Protein AF-A0A368F329-F1 (afdb_monomer_lite)

pLDDT: mean 94.64, std 9.2, range [39.97, 98.81]

Organism: Ancylostoma caninum (NCBI:txid29170)

Foldseek 3Di:
DPPVVPCSLVVLVCQLPDPDLVSVLVSLLVLLVCQPPVDHVDQDDPCLVVLLSLLVSLLVDQALSSLLSSLSSNLRSCVNDLCSLVSCVVNLVLLSLVVSCPHPNNVDLSSLLSNLSSLLSNLVVVVLVSCLVSPVLLSLVVLLPDDDPVCRVSSVSSNVSSVSSLVSLCVDPSSVVSNVVND

InterPro domains:
  IPR011989 Armadillo-like helical [G3DSA:1.25.10.10] (3-180)
  IPR016024 Armadillo-type fold [SSF48371] (5-182)
  IPR039921 Inscuteable [PTHR21386] (5-180)
  IPR045789 Protein inscuteable homologue, C-terminal domain [PF19427] (21-170)

Sequence (183 aa):
MFNLQLGGLDVVLSHLSGSHVAASIEASGVLTQLTNPQHAFVQLHNVGPILIRLLDLIDNCNTGETLLLVSAALSNVSMQDPQAVDVLYQNNAIIRLINAYNRQDCSTIFVQEQIVTVLSRLAARRYEEALVSQGAVPMLLEMLTVTDSHHSDYCRRIRYKAAVCIGTLAATGVGLKALYINQ

Structure (mmCIF, N/CA/C/O backbone):
data_AF-A0A368F329-F1
#
_entry.id   AF-A0A368F329-F1
#
loop_
_atom_site.group_PDB
_atom_site.id
_atom_site.type_symbol
_atom_site.label_atom_id
_atom_site.label_alt_id
_atom_site.label_comp_id
_atom_site.label_asym_id
_atom_site.label_entity_id
_atom_site.label_seq_id
_atom_site.pdbx_PDB_ins_code
_atom_site.Cartn_x
_atom_site.Cartn_y
_atom_site.Cartn_z
_atom_site.occupancy
_atom_site.B_iso_or_equiv
_atom_site.auth_seq_id
_atom_site.auth_comp_id
_atom_site.auth_asym_id
_atom_site.auth_atom_id
_atom_site.pdbx_PDB_model_num
ATOM 1 N N . MET A 1 1 ? 19.553 14.656 -17.040 1.00 39.97 1 MET A N 1
ATOM 2 C CA . MET A 1 1 ? 18.172 15.045 -17.394 1.00 39.97 1 MET A CA 1
ATOM 3 C C . MET A 1 1 ? 17.602 13.912 -18.238 1.00 39.97 1 MET A C 1
ATOM 5 O O . MET A 1 1 ? 17.998 13.782 -19.388 1.00 39.97 1 MET A O 1
ATOM 9 N N . PHE A 1 2 ? 16.822 13.004 -17.641 1.00 45.56 2 PHE A N 1
ATOM 10 C CA . PHE A 1 2 ? 16.181 11.905 -18.379 1.00 45.56 2 PHE A CA 1
ATOM 11 C C . PHE A 1 2 ? 15.207 12.517 -19.390 1.00 45.56 2 PHE A C 1
ATOM 13 O O . PHE A 1 2 ? 14.294 13.243 -19.000 1.00 45.56 2 PHE A O 1
ATOM 20 N N . ASN A 1 3 ? 15.438 12.297 -20.683 1.00 42.56 3 ASN A N 1
ATOM 21 C CA . ASN A 1 3 ? 14.617 12.902 -21.722 1.00 42.56 3 ASN A CA 1
ATOM 22 C C . ASN A 1 3 ? 13.328 12.083 -21.905 1.00 42.56 3 ASN A C 1
ATOM 24 O O . ASN A 1 3 ? 13.283 11.127 -22.675 1.00 42.56 3 ASN A O 1
ATOM 28 N N . LEU A 1 4 ? 12.283 12.453 -21.162 1.00 58.06 4 LEU A N 1
ATOM 29 C CA . LEU A 1 4 ? 10.947 11.845 -21.234 1.00 58.06 4 LEU A CA 1
ATOM 30 C C . LEU A 1 4 ? 10.298 11.961 -22.628 1.00 58.06 4 LEU A C 1
ATOM 32 O O . LEU A 1 4 ? 9.364 11.221 -22.914 1.00 58.06 4 LEU A O 1
ATOM 36 N N . GLN A 1 5 ? 10.802 12.833 -23.512 1.00 55.16 5 GLN A N 1
ATOM 37 C CA . GLN A 1 5 ? 10.245 13.067 -24.852 1.00 55.16 5 GLN A CA 1
ATOM 38 C C . GLN A 1 5 ? 10.587 11.973 -25.888 1.00 55.16 5 GLN A C 1
ATOM 40 O O . GLN A 1 5 ? 10.067 12.015 -26.997 1.00 55.16 5 GLN A O 1
ATOM 45 N N . LEU A 1 6 ? 11.429 10.988 -25.548 1.00 58.72 6 LEU A N 1
ATOM 46 C CA . LEU A 1 6 ? 11.899 9.919 -26.453 1.00 58.72 6 LEU A CA 1
ATOM 47 C C . LEU A 1 6 ? 11.405 8.510 -26.053 1.00 58.72 6 LEU A C 1
ATOM 49 O O . LEU A 1 6 ? 12.121 7.530 -26.233 1.00 58.72 6 LEU A O 1
ATOM 53 N N . GLY A 1 7 ? 10.208 8.386 -25.468 1.00 74.62 7 GLY A N 1
ATOM 54 C CA . GLY A 1 7 ? 9.662 7.079 -25.049 1.00 74.62 7 GLY A CA 1
ATOM 55 C C . GLY A 1 7 ? 10.276 6.531 -23.752 1.00 74.62 7 GLY A C 1
ATOM 56 O O . GLY A 1 7 ? 10.158 5.349 -23.442 1.00 74.62 7 GLY A O 1
ATOM 57 N N . GLY A 1 8 ? 10.933 7.385 -22.957 1.00 84.69 8 GLY A N 1
ATOM 58 C CA . GLY A 1 8 ? 11.532 6.982 -21.679 1.00 84.69 8 GLY A CA 1
ATOM 59 C C . GLY A 1 8 ? 10.507 6.434 -20.678 1.00 84.69 8 GLY A C 1
ATOM 60 O O . GLY A 1 8 ? 10.818 5.513 -19.927 1.00 84.69 8 GLY A O 1
ATOM 61 N N . LEU A 1 9 ? 9.271 6.947 -20.706 1.00 90.31 9 LEU A N 1
ATOM 62 C CA . LEU A 1 9 ? 8.171 6.395 -19.914 1.00 90.31 9 LEU A CA 1
ATOM 63 C C . LEU A 1 9 ? 7.808 4.972 -20.367 1.00 90.31 9 LEU A C 1
ATOM 65 O O . LEU A 1 9 ? 7.646 4.099 -19.519 1.00 90.31 9 LEU A O 1
ATOM 69 N N . ASP A 1 10 ? 7.748 4.717 -21.676 1.00 91.38 10 ASP A N 1
ATOM 70 C CA . ASP A 1 10 ? 7.427 3.391 -22.220 1.00 91.38 10 ASP A CA 1
ATOM 71 C C . ASP A 1 10 ? 8.473 2.354 -21.808 1.00 91.38 10 ASP A C 1
ATOM 73 O O . ASP A 1 10 ? 8.128 1.238 -21.426 1.00 91.38 10 ASP A O 1
ATOM 77 N N . VAL A 1 11 ? 9.753 2.741 -21.790 1.00 93.25 11 VAL A N 1
ATOM 78 C CA . VAL A 1 11 ? 10.838 1.888 -21.287 1.00 93.25 11 VAL A CA 1
ATOM 79 C C . VAL A 1 11 ? 10.623 1.548 -19.810 1.00 93.25 11 VAL A C 1
ATOM 81 O O . VAL A 1 11 ? 10.671 0.373 -19.444 1.00 93.25 11 VAL A O 1
ATOM 84 N N . VAL A 1 12 ? 10.312 2.534 -18.961 1.00 95.25 12 VAL A N 1
ATOM 85 C CA . VAL A 1 12 ? 10.018 2.299 -17.534 1.00 95.25 12 VAL A CA 1
ATOM 86 C C . VAL A 1 12 ? 8.824 1.355 -17.366 1.00 95.25 12 VAL A C 1
ATOM 88 O O . VAL A 1 12 ? 8.913 0.382 -16.616 1.00 95.25 12 VAL A O 1
ATOM 91 N N . LEU A 1 13 ? 7.729 1.583 -18.096 1.00 95.62 13 LEU A N 1
ATOM 92 C CA . LEU A 1 13 ? 6.536 0.733 -18.037 1.00 95.62 13 LEU A CA 1
ATOM 93 C C . LEU A 1 13 ? 6.802 -0.682 -18.580 1.00 95.62 13 LEU A C 1
ATOM 95 O O . LEU A 1 13 ? 6.265 -1.657 -18.046 1.00 95.62 13 LEU A O 1
ATOM 99 N N . SER A 1 14 ? 7.674 -0.827 -19.580 1.00 95.62 14 SER A N 1
ATOM 100 C CA . SER A 1 14 ? 8.096 -2.136 -20.092 1.00 95.62 14 SER A CA 1
ATOM 101 C C . SER A 1 14 ? 8.905 -2.929 -19.056 1.00 95.62 14 SER A C 1
ATOM 103 O O . SER A 1 14 ? 8.662 -4.118 -18.861 1.00 95.62 14 SER A O 1
ATOM 105 N N . HIS A 1 15 ? 9.800 -2.277 -18.306 1.00 96.75 15 HIS A N 1
ATOM 106 C CA . HIS A 1 15 ? 10.541 -2.926 -17.221 1.00 96.75 15 HIS A CA 1
ATOM 107 C C . HIS A 1 15 ? 9.647 -3.249 -16.021 1.00 96.75 15 HIS A C 1
ATOM 109 O O . HIS A 1 15 ? 9.784 -4.315 -15.416 1.00 96.75 15 HIS A O 1
ATOM 115 N N . LEU A 1 16 ? 8.694 -2.370 -15.703 1.00 96.94 16 LEU A N 1
ATOM 116 C CA . LEU A 1 16 ? 7.713 -2.615 -14.650 1.00 96.94 16 LEU A CA 1
ATOM 117 C C . LEU A 1 16 ? 6.860 -3.860 -14.946 1.00 96.94 16 LEU A C 1
ATOM 119 O O . LEU A 1 16 ? 6.638 -4.684 -14.060 1.00 96.94 16 LEU A O 1
ATOM 123 N N . SER A 1 17 ? 6.406 -4.008 -16.192 1.00 95.56 17 SER A N 1
ATOM 124 C CA . SER A 1 17 ? 5.583 -5.141 -16.644 1.00 95.56 17 SER A CA 1
ATOM 125 C C . SER A 1 17 ? 6.384 -6.408 -16.973 1.00 95.56 17 SER A C 1
ATOM 127 O O . SER A 1 17 ? 5.794 -7.471 -17.162 1.00 95.56 17 SER A O 1
ATOM 129 N N . GLY A 1 18 ? 7.716 -6.321 -17.010 1.00 94.19 18 GLY A N 1
ATOM 130 C CA . GLY A 1 18 ? 8.604 -7.445 -17.298 1.00 94.19 18 GLY A CA 1
ATOM 131 C C . GLY A 1 18 ? 8.611 -8.539 -16.221 1.00 94.19 18 GLY A C 1
ATOM 132 O O . GLY A 1 18 ? 8.154 -8.355 -15.094 1.00 94.19 18 GLY A O 1
ATOM 133 N N . SER A 1 19 ? 9.183 -9.698 -16.561 1.00 92.44 19 SER A N 1
ATOM 134 C CA . SER A 1 19 ? 9.267 -10.876 -15.680 1.00 92.44 19 SER A CA 1
ATOM 135 C C . SER A 1 19 ? 10.371 -10.791 -14.616 1.00 92.44 19 SER A C 1
ATOM 137 O O . SER A 1 19 ? 10.328 -11.513 -13.620 1.00 92.44 19 SER A O 1
ATOM 139 N N . HIS A 1 20 ? 11.361 -9.915 -14.796 1.00 95.38 20 HIS A N 1
ATOM 140 C CA . HIS A 1 20 ? 12.483 -9.761 -13.872 1.00 95.38 20 HIS A CA 1
ATOM 141 C C . HIS A 1 20 ? 12.115 -8.854 -12.693 1.00 95.38 20 HIS A C 1
ATOM 143 O O . HIS A 1 20 ? 12.202 -7.633 -12.794 1.00 95.38 20 HIS A O 1
ATOM 149 N N . VAL A 1 21 ? 11.767 -9.462 -11.554 1.00 96.12 21 VAL A N 1
ATOM 150 C CA . VAL A 1 21 ? 11.295 -8.764 -10.340 1.00 96.12 21 VAL A CA 1
ATOM 151 C C . VAL A 1 21 ? 12.212 -7.612 -9.918 1.00 96.12 21 VAL A C 1
ATOM 153 O O . VAL A 1 21 ? 11.723 -6.511 -9.687 1.00 96.12 21 VAL A O 1
ATOM 156 N N . ALA A 1 22 ? 13.530 -7.828 -9.875 1.00 96.31 22 ALA A N 1
ATOM 157 C CA . ALA A 1 22 ? 14.482 -6.784 -9.488 1.00 96.31 22 ALA A CA 1
ATOM 158 C C . ALA A 1 22 ? 14.406 -5.553 -10.410 1.00 96.31 22 ALA A C 1
ATOM 160 O O . ALA A 1 22 ? 14.306 -4.428 -9.932 1.00 96.31 22 ALA A O 1
ATOM 161 N N . ALA A 1 23 ? 14.356 -5.759 -11.731 1.00 97.56 23 ALA A N 1
ATOM 162 C CA . ALA A 1 23 ? 14.230 -4.662 -12.690 1.00 97.56 23 ALA A CA 1
ATOM 163 C C . ALA A 1 23 ? 12.878 -3.938 -12.565 1.00 97.56 23 ALA A C 1
ATOM 165 O O . ALA A 1 23 ? 12.817 -2.718 -12.697 1.00 97.56 23 ALA A O 1
ATOM 166 N N . SER A 1 24 ? 11.798 -4.669 -12.275 1.00 98.44 24 SER A N 1
ATOM 167 C CA . SER A 1 24 ? 10.480 -4.073 -12.047 1.00 98.44 24 SER A CA 1
ATOM 168 C C . SER A 1 24 ? 10.421 -3.237 -10.758 1.00 98.44 24 SER A C 1
ATOM 170 O O . SER A 1 24 ? 9.738 -2.211 -10.728 1.00 98.44 24 SER A O 1
ATOM 172 N N . ILE A 1 25 ? 11.152 -3.623 -9.707 1.00 98.31 25 ILE A N 1
ATOM 173 C CA . ILE A 1 25 ? 11.276 -2.833 -8.470 1.00 98.31 25 ILE A CA 1
ATOM 174 C C . ILE A 1 25 ? 12.024 -1.524 -8.750 1.00 98.31 25 ILE A C 1
ATOM 176 O O . ILE A 1 25 ? 11.529 -0.455 -8.395 1.00 98.31 25 ILE A O 1
ATOM 180 N N . GLU A 1 26 ? 13.149 -1.575 -9.467 1.00 98.00 26 GLU A N 1
ATOM 181 C CA . GLU A 1 26 ? 13.884 -0.362 -9.860 1.00 98.00 26 GLU A CA 1
ATOM 182 C C . GLU A 1 26 ? 13.031 0.563 -10.738 1.00 98.00 26 GLU A C 1
ATOM 184 O O . GLU A 1 26 ? 12.951 1.774 -10.510 1.00 98.00 26 GLU A O 1
ATOM 189 N N . ALA A 1 27 ? 12.299 -0.011 -11.698 1.00 98.06 27 ALA A N 1
ATOM 190 C CA . ALA A 1 27 ? 11.343 0.734 -12.510 1.00 98.06 27 ALA A CA 1
ATOM 191 C C . ALA A 1 27 ? 10.245 1.396 -11.656 1.00 98.06 27 ALA A C 1
ATOM 193 O O . ALA A 1 27 ? 9.841 2.519 -11.955 1.00 98.06 27 ALA A O 1
ATOM 194 N N . SER A 1 28 ? 9.806 0.757 -10.565 1.00 98.25 28 SER A N 1
ATOM 195 C CA . SER A 1 28 ? 8.873 1.357 -9.596 1.00 98.25 28 SER A CA 1
ATOM 196 C C . SER A 1 28 ? 9.496 2.563 -8.885 1.00 98.25 28 SER A C 1
ATOM 198 O O . SER A 1 28 ? 8.845 3.597 -8.724 1.00 98.25 28 SER A O 1
ATOM 200 N N . GLY A 1 29 ? 10.779 2.485 -8.526 1.00 97.56 29 GLY A N 1
ATOM 201 C CA . GLY A 1 29 ? 11.521 3.612 -7.960 1.00 97.56 29 GLY A CA 1
ATOM 202 C C . GLY A 1 29 ? 11.596 4.814 -8.906 1.00 97.56 29 GLY A C 1
ATOM 203 O O . GLY A 1 29 ? 11.356 5.952 -8.496 1.00 97.56 29 GLY A O 1
ATOM 204 N N . VAL A 1 30 ? 11.842 4.573 -10.197 1.00 97.19 30 VAL A N 1
ATOM 205 C CA . VAL A 1 30 ? 11.793 5.627 -11.225 1.00 97.19 30 VAL A CA 1
ATOM 206 C C . VAL A 1 30 ? 10.371 6.171 -11.375 1.00 97.19 30 VAL A C 1
ATOM 208 O O . VAL A 1 30 ? 10.166 7.386 -11.364 1.00 97.19 30 VAL A O 1
ATOM 211 N N . LEU A 1 31 ? 9.372 5.289 -11.455 1.00 96.94 31 LEU A N 1
ATOM 212 C CA . LEU A 1 31 ? 7.973 5.681 -11.610 1.00 96.94 31 LEU A CA 1
ATOM 213 C C . LEU A 1 31 ? 7.486 6.544 -10.440 1.00 96.94 31 LEU A C 1
ATOM 215 O O . LEU A 1 31 ? 6.763 7.512 -10.665 1.00 96.94 31 LEU A O 1
ATOM 219 N N . THR A 1 32 ? 7.931 6.256 -9.214 1.00 96.75 32 THR A N 1
ATOM 220 C CA . THR A 1 32 ? 7.651 7.064 -8.017 1.00 96.75 32 THR A CA 1
ATOM 221 C C . THR A 1 32 ? 8.036 8.525 -8.226 1.00 96.75 32 THR A C 1
ATOM 223 O O . THR A 1 32 ? 7.247 9.419 -7.919 1.00 96.75 32 THR A O 1
ATOM 226 N N . GLN A 1 33 ? 9.227 8.778 -8.776 1.00 94.88 33 GLN A N 1
ATOM 227 C CA . GLN A 1 33 ? 9.715 10.135 -9.029 1.00 94.88 33 GLN A CA 1
ATOM 228 C C . GLN A 1 33 ? 8.913 10.819 -10.138 1.00 94.88 33 GLN A C 1
ATOM 230 O O . GLN A 1 33 ? 8.567 11.991 -10.019 1.00 94.88 33 GLN A O 1
ATOM 235 N N . LEU A 1 34 ? 8.573 10.079 -11.196 1.00 95.19 34 LEU A N 1
ATOM 236 C CA . LEU A 1 34 ? 7.810 10.611 -12.325 1.00 95.19 34 LEU A CA 1
ATOM 237 C C . LEU A 1 34 ? 6.365 10.970 -11.956 1.00 95.19 34 LEU A C 1
ATOM 239 O O . LEU A 1 34 ? 5.790 11.885 -12.543 1.00 95.19 34 LEU A O 1
ATOM 243 N N . THR A 1 35 ? 5.785 10.261 -10.989 1.00 95.94 35 THR A N 1
ATOM 244 C CA . THR A 1 35 ? 4.365 10.364 -10.614 1.00 95.94 35 THR A CA 1
ATOM 245 C C . THR A 1 35 ? 4.131 11.095 -9.292 1.00 95.94 35 THR A C 1
ATOM 247 O O . THR A 1 35 ? 3.006 11.099 -8.795 1.00 95.94 35 THR A O 1
ATOM 250 N N . ASN A 1 36 ? 5.161 11.728 -8.719 1.00 93.88 36 ASN A N 1
ATOM 251 C CA . ASN A 1 36 ? 5.056 12.450 -7.453 1.00 93.88 36 ASN A CA 1
ATOM 252 C C . ASN A 1 36 ? 3.869 13.448 -7.469 1.00 93.88 36 ASN A C 1
ATOM 254 O O . ASN A 1 36 ? 3.837 14.317 -8.335 1.00 93.88 36 ASN A O 1
ATOM 258 N N . PRO A 1 37 ? 2.914 13.390 -6.523 1.00 89.38 37 PRO A N 1
ATOM 259 C CA . PRO A 1 37 ? 1.705 14.218 -6.570 1.00 89.38 37 PRO A CA 1
ATOM 260 C C . PRO A 1 37 ? 1.956 15.723 -6.473 1.00 89.38 37 PRO A C 1
ATOM 262 O O . PRO A 1 37 ? 1.142 16.509 -6.947 1.00 89.38 37 PRO A O 1
ATOM 265 N N . GLN A 1 38 ? 3.051 16.139 -5.834 1.00 88.88 38 GLN A N 1
ATOM 266 C CA . GLN A 1 38 ? 3.417 17.550 -5.723 1.00 88.88 38 GLN A CA 1
ATOM 267 C C . GLN A 1 38 ? 4.101 18.054 -7.000 1.00 88.88 38 GLN A C 1
ATOM 269 O O . GLN A 1 38 ? 3.932 19.216 -7.368 1.00 88.88 38 GLN A O 1
ATOM 274 N N . HIS A 1 39 ? 4.848 17.183 -7.685 1.00 87.75 39 HIS A N 1
ATOM 275 C CA . HIS A 1 39 ? 5.667 17.524 -8.849 1.00 87.75 39 HIS A CA 1
ATOM 276 C C . HIS A 1 39 ? 5.639 16.413 -9.909 1.00 87.75 39 HIS A C 1
ATOM 278 O O . HIS A 1 39 ? 6.667 15.821 -10.235 1.00 87.75 39 HIS A O 1
ATOM 284 N N . ALA A 1 40 ? 4.452 16.110 -10.441 1.00 88.25 40 ALA A N 1
ATOM 285 C CA . ALA A 1 40 ? 4.297 15.040 -11.420 1.00 88.25 40 ALA A CA 1
ATOM 286 C C . ALA A 1 40 ? 4.913 15.453 -12.763 1.00 88.25 40 ALA A C 1
ATOM 288 O O . ALA A 1 40 ? 4.514 16.451 -13.364 1.00 88.25 40 ALA A O 1
ATOM 289 N N . PHE A 1 41 ? 5.860 14.656 -13.254 1.00 89.88 41 PHE A N 1
ATOM 290 C CA . PHE A 1 41 ? 6.446 14.820 -14.585 1.00 89.88 41 PHE A CA 1
ATOM 291 C C . PHE A 1 41 ? 5.619 14.127 -15.668 1.00 89.88 41 PHE A C 1
ATOM 293 O O . PHE A 1 41 ? 5.719 14.493 -16.838 1.00 89.88 41 PHE A O 1
ATOM 300 N N . VAL A 1 42 ? 4.821 13.122 -15.290 1.00 91.25 42 VAL A N 1
ATOM 301 C CA . VAL A 1 42 ? 3.983 12.347 -16.211 1.00 91.25 42 VAL A CA 1
ATOM 302 C C . VAL A 1 42 ? 2.567 12.173 -15.673 1.00 91.25 42 VAL A C 1
ATOM 304 O O . VAL A 1 42 ? 2.351 12.050 -14.465 1.00 91.25 42 VAL A O 1
ATOM 307 N N . GLN A 1 43 ? 1.611 12.112 -16.597 1.00 90.75 43 GLN A N 1
ATOM 308 C CA . GLN A 1 43 ? 0.245 11.660 -16.351 1.00 90.75 43 GLN A CA 1
ATOM 309 C C . GLN A 1 43 ? 0.074 10.303 -17.024 1.00 90.75 43 GLN A C 1
ATOM 311 O O . GLN A 1 43 ? 0.321 10.169 -18.223 1.00 90.75 43 GLN A O 1
ATOM 316 N N . LEU A 1 44 ? -0.293 9.292 -16.247 1.00 92.56 44 LEU A N 1
ATOM 317 C CA . LEU A 1 44 ? -0.484 7.941 -16.749 1.00 92.56 44 LEU A CA 1
ATOM 318 C C . LEU A 1 44 ? -1.905 7.769 -17.277 1.00 92.56 44 LEU A C 1
ATOM 320 O O . LEU A 1 44 ? -2.882 8.181 -16.653 1.00 92.56 44 LEU A O 1
ATOM 324 N N . HIS A 1 45 ? -2.019 7.087 -18.409 1.00 88.88 45 HIS A N 1
ATOM 325 C CA . HIS A 1 45 ? -3.293 6.589 -18.908 1.00 88.88 45 HIS A CA 1
ATOM 326 C C . HIS A 1 45 ? -3.427 5.113 -18.540 1.00 88.88 45 HIS A C 1
ATOM 328 O O . HIS A 1 45 ? -2.443 4.378 -18.579 1.00 88.88 45 HIS A O 1
ATOM 334 N N . ASN A 1 46 ? -4.646 4.672 -18.215 1.00 89.19 46 ASN A N 1
ATOM 335 C CA . ASN A 1 46 ? -4.937 3.278 -17.874 1.00 89.19 46 ASN A CA 1
ATOM 336 C C . ASN A 1 46 ? -4.073 2.744 -16.710 1.00 89.19 46 ASN A C 1
ATOM 338 O O . ASN A 1 46 ? -3.293 1.806 -16.861 1.00 89.19 46 ASN A O 1
ATOM 342 N N . VAL A 1 47 ? -4.211 3.347 -15.525 1.00 96.06 47 VAL A N 1
ATOM 343 C CA . VAL A 1 47 ? -3.408 2.989 -14.340 1.00 96.06 47 VAL A CA 1
ATOM 344 C C . VAL A 1 47 ? -3.724 1.606 -13.757 1.00 96.06 47 VAL A C 1
ATOM 346 O O . VAL A 1 47 ? -2.923 1.078 -12.993 1.00 96.06 47 VAL A O 1
ATOM 349 N N . GLY A 1 48 ? -4.855 0.989 -14.116 1.00 97.81 48 GLY A N 1
ATOM 350 C CA . GLY A 1 48 ? -5.306 -0.290 -13.551 1.00 97.81 48 GLY A CA 1
ATOM 351 C C . GLY A 1 48 ? -4.256 -1.411 -13.615 1.00 97.81 48 GLY A C 1
ATOM 352 O O . GLY A 1 48 ? -3.845 -1.904 -12.563 1.00 97.81 48 GLY A O 1
ATOM 353 N N . PRO A 1 49 ? -3.752 -1.785 -14.808 1.00 97.88 49 PRO A N 1
ATOM 354 C CA . PRO A 1 49 ? -2.700 -2.797 -14.940 1.00 97.88 49 PRO A CA 1
ATOM 355 C C . PRO A 1 49 ? -1.407 -2.453 -14.187 1.00 97.88 49 PRO A C 1
ATOM 357 O O . PRO A 1 49 ? -0.753 -3.344 -13.650 1.00 97.88 49 PRO A O 1
ATOM 360 N N . ILE A 1 50 ? -1.058 -1.164 -14.108 1.00 98.44 50 ILE A N 1
ATOM 361 C CA . ILE A 1 50 ? 0.122 -0.682 -13.375 1.00 98.44 50 ILE A CA 1
ATOM 362 C C . ILE A 1 50 ? -0.058 -0.950 -11.877 1.00 98.44 50 ILE A C 1
ATOM 364 O O . ILE A 1 50 ? 0.838 -1.494 -11.238 1.00 98.44 50 ILE A O 1
ATOM 368 N N . LEU A 1 51 ? -1.227 -0.625 -11.320 1.00 98.69 51 LEU A N 1
ATOM 369 C CA . LEU A 1 51 ? -1.539 -0.850 -9.906 1.00 98.69 51 LEU A CA 1
ATOM 370 C C . LEU A 1 51 ? -1.546 -2.336 -9.550 1.00 98.69 51 LEU A C 1
ATOM 372 O O . LEU A 1 51 ? -0.969 -2.714 -8.534 1.00 98.69 51 LEU A O 1
ATOM 376 N N . ILE A 1 52 ? -2.150 -3.176 -10.394 1.00 98.62 52 ILE A N 1
ATOM 377 C CA . ILE A 1 52 ? -2.158 -4.633 -10.201 1.00 98.62 52 ILE A CA 1
ATOM 378 C C . ILE A 1 52 ? -0.721 -5.155 -10.164 1.00 98.62 52 ILE A C 1
ATOM 380 O O . ILE A 1 52 ? -0.336 -5.839 -9.217 1.00 98.62 52 ILE A O 1
ATOM 384 N N . ARG A 1 53 ? 0.107 -4.745 -11.132 1.00 98.44 53 ARG A N 1
ATOM 385 C CA . ARG A 1 53 ? 1.513 -5.148 -11.186 1.00 98.44 53 ARG A CA 1
ATOM 386 C C . ARG A 1 53 ? 2.305 -4.684 -9.962 1.00 98.44 53 ARG A C 1
ATOM 388 O O . ARG A 1 53 ? 3.110 -5.447 -9.438 1.00 98.44 53 ARG A O 1
ATOM 395 N N . LEU A 1 54 ? 2.091 -3.457 -9.494 1.00 98.81 54 LEU A N 1
ATOM 396 C CA . LEU A 1 54 ? 2.748 -2.936 -8.292 1.00 98.81 54 LEU A CA 1
ATOM 397 C C . LEU A 1 54 ? 2.342 -3.717 -7.036 1.00 98.81 54 LEU A C 1
ATOM 399 O O . LEU A 1 54 ? 3.190 -3.999 -6.194 1.00 98.81 54 LEU A O 1
ATOM 403 N N . LEU A 1 55 ? 1.076 -4.126 -6.922 1.00 98.75 55 LEU A N 1
ATOM 404 C CA . LEU A 1 55 ? 0.648 -5.004 -5.835 1.00 98.75 55 LEU A CA 1
ATOM 405 C C . LEU A 1 55 ? 1.327 -6.383 -5.921 1.00 98.75 55 LEU A C 1
ATOM 407 O O . LEU A 1 55 ? 1.763 -6.904 -4.897 1.00 98.75 55 LEU A O 1
ATOM 411 N N . ASP A 1 56 ? 1.504 -6.943 -7.123 1.00 98.50 56 ASP A N 1
ATOM 412 C CA . ASP A 1 56 ? 2.260 -8.195 -7.306 1.00 98.50 56 ASP A CA 1
ATOM 413 C C . ASP A 1 56 ? 3.716 -8.057 -6.866 1.00 98.50 56 ASP A C 1
ATOM 415 O O . ASP A 1 56 ? 4.282 -8.974 -6.275 1.00 98.50 56 ASP A O 1
ATOM 419 N N . LEU A 1 57 ? 4.328 -6.899 -7.099 1.00 98.62 57 LEU A N 1
ATOM 420 C CA . LEU A 1 57 ? 5.683 -6.624 -6.633 1.00 98.62 57 LEU A CA 1
ATOM 421 C C . LEU A 1 57 ? 5.754 -6.459 -5.110 1.00 98.62 57 LEU A C 1
ATOM 423 O O . LEU A 1 57 ? 6.699 -6.972 -4.515 1.00 98.62 57 LEU A O 1
ATOM 427 N N . ILE A 1 58 ? 4.753 -5.841 -4.469 1.00 98.69 58 ILE A N 1
ATOM 428 C CA . ILE A 1 58 ? 4.654 -5.757 -2.996 1.00 98.69 58 ILE A CA 1
ATOM 429 C C . ILE A 1 58 ? 4.732 -7.150 -2.366 1.00 98.69 58 ILE A C 1
ATOM 431 O O . ILE A 1 58 ? 5.452 -7.355 -1.385 1.00 98.69 58 ILE A O 1
ATOM 435 N N . ASP A 1 59 ? 4.074 -8.141 -2.967 1.00 98.06 59 ASP A N 1
ATOM 436 C CA . ASP A 1 59 ? 4.114 -9.513 -2.462 1.00 98.06 59 ASP A CA 1
ATOM 437 C C . ASP A 1 59 ? 5.509 -10.153 -2.549 1.00 98.06 59 ASP A C 1
ATOM 439 O O . ASP A 1 59 ? 5.763 -11.113 -1.825 1.00 98.06 59 ASP A O 1
ATOM 443 N N . ASN A 1 60 ? 6.420 -9.601 -3.355 1.00 96.62 60 ASN A N 1
ATOM 444 C CA . ASN A 1 60 ? 7.788 -10.087 -3.552 1.00 96.62 60 ASN A CA 1
ATOM 445 C C . ASN A 1 60 ? 8.862 -9.257 -2.815 1.00 96.62 60 ASN A C 1
ATOM 447 O O . ASN A 1 60 ? 10.031 -9.647 -2.806 1.00 96.62 60 ASN A O 1
ATOM 451 N N . CYS A 1 61 ? 8.506 -8.121 -2.208 1.00 97.56 61 CYS A N 1
ATOM 452 C CA . CYS A 1 61 ? 9.449 -7.291 -1.455 1.00 97.56 61 CYS A CA 1
ATOM 453 C C . CYS A 1 61 ? 9.837 -7.941 -0.117 1.00 97.56 61 CYS A C 1
ATOM 455 O O . CYS A 1 61 ? 8.969 -8.337 0.662 1.00 97.56 61 CYS A O 1
ATOM 457 N N . ASN A 1 62 ? 11.141 -7.985 0.170 1.00 95.56 62 ASN A N 1
ATOM 458 C CA . ASN A 1 62 ? 11.695 -8.586 1.392 1.00 95.56 62 ASN A CA 1
ATOM 459 C C . ASN A 1 62 ? 12.515 -7.597 2.235 1.00 95.56 62 ASN A C 1
ATOM 461 O O . ASN A 1 62 ? 13.109 -7.989 3.231 1.00 95.56 62 ASN A O 1
ATOM 465 N N . THR A 1 63 ? 12.588 -6.329 1.823 1.00 98.00 63 THR A N 1
ATOM 466 C CA . THR A 1 63 ? 13.302 -5.272 2.549 1.00 98.00 63 THR A CA 1
ATOM 467 C C . THR A 1 63 ? 12.482 -3.990 2.550 1.00 98.00 63 THR A C 1
ATOM 469 O O . THR A 1 63 ? 11.722 -3.728 1.614 1.00 98.00 63 THR A O 1
ATOM 472 N N . GLY A 1 64 ? 12.680 -3.144 3.561 1.00 98.00 64 GLY A N 1
ATOM 473 C CA . GLY A 1 64 ? 12.030 -1.838 3.650 1.00 98.00 64 GLY A CA 1
ATOM 474 C C . GLY A 1 64 ? 12.333 -0.929 2.460 1.00 98.00 64 GLY A C 1
ATOM 475 O O . GLY A 1 64 ? 11.454 -0.190 2.034 1.00 98.00 64 GLY A O 1
ATOM 476 N N . GLU A 1 65 ? 13.531 -1.022 1.878 1.00 98.12 65 GLU A N 1
ATOM 477 C CA . GLU A 1 65 ? 13.907 -0.276 0.671 1.00 98.12 65 GLU A CA 1
ATOM 478 C C . GLU A 1 65 ? 13.080 -0.709 -0.545 1.00 98.12 65 GLU A C 1
ATOM 480 O O . GLU A 1 65 ? 12.414 0.117 -1.168 1.00 98.12 65 GLU A O 1
ATOM 485 N N . THR A 1 66 ? 13.055 -2.009 -0.854 1.00 98.25 66 THR A N 1
ATOM 486 C CA . THR A 1 66 ? 12.295 -2.519 -2.007 1.00 98.25 66 THR A CA 1
ATOM 487 C C . THR A 1 66 ? 10.800 -2.256 -1.847 1.00 98.25 66 THR A C 1
ATOM 489 O O . THR A 1 66 ? 10.145 -1.807 -2.789 1.00 98.25 66 THR A O 1
ATOM 492 N N . LEU A 1 67 ? 10.267 -2.455 -0.637 1.00 98.75 67 LEU A N 1
ATOM 493 C CA . LEU A 1 67 ? 8.869 -2.170 -0.337 1.00 98.75 67 LEU A CA 1
ATOM 494 C C . LEU A 1 67 ? 8.559 -0.673 -0.437 1.00 98.75 67 LEU A C 1
ATOM 496 O O . LEU A 1 67 ? 7.489 -0.311 -0.924 1.00 98.75 67 LEU A O 1
ATOM 500 N N . LEU A 1 68 ? 9.476 0.207 -0.027 1.00 98.69 68 LEU A N 1
ATOM 501 C CA . LEU A 1 68 ? 9.310 1.652 -0.169 1.00 98.69 68 LEU A CA 1
ATOM 502 C C . LEU A 1 68 ? 9.186 2.059 -1.639 1.00 98.69 68 LEU A C 1
ATOM 504 O O . LEU A 1 68 ? 8.247 2.774 -1.977 1.00 98.69 68 LEU A O 1
ATOM 508 N N . LEU A 1 69 ? 10.078 1.583 -2.515 1.00 98.50 69 LEU A N 1
ATOM 509 C CA . LEU A 1 69 ? 10.041 1.930 -3.943 1.00 98.50 69 LEU A CA 1
ATOM 510 C C . LEU A 1 69 ? 8.705 1.545 -4.589 1.00 98.50 69 LEU A C 1
ATOM 512 O O . LEU A 1 69 ? 8.105 2.336 -5.318 1.00 98.50 69 LEU A O 1
ATOM 516 N N . VAL A 1 70 ? 8.214 0.339 -4.300 1.00 98.75 70 VAL A N 1
ATOM 517 C CA . VAL A 1 70 ? 6.974 -0.167 -4.899 1.00 98.75 70 VAL A CA 1
ATOM 518 C C . VAL A 1 70 ? 5.734 0.475 -4.266 1.00 98.75 70 VAL A C 1
ATOM 520 O O . VAL A 1 70 ? 4.819 0.884 -4.981 1.00 98.75 70 VAL A O 1
ATOM 523 N N . SER A 1 71 ? 5.691 0.617 -2.937 1.00 98.69 71 SER A N 1
ATOM 524 C CA . SER A 1 71 ? 4.548 1.226 -2.238 1.00 98.69 71 SER A CA 1
ATOM 525 C C . SER A 1 71 ? 4.412 2.724 -2.517 1.00 98.69 71 SER A C 1
ATOM 527 O O . SER A 1 71 ? 3.289 3.220 -2.635 1.00 98.69 71 SER A O 1
ATOM 529 N N . ALA A 1 72 ? 5.525 3.442 -2.696 1.00 98.62 72 ALA A N 1
ATOM 530 C CA . ALA A 1 72 ? 5.509 4.845 -3.094 1.00 98.62 72 ALA A CA 1
ATOM 531 C C . ALA A 1 72 ? 4.989 5.009 -4.529 1.00 98.62 72 ALA A C 1
ATOM 533 O O . ALA A 1 72 ? 4.137 5.866 -4.774 1.00 98.62 72 ALA A O 1
ATOM 534 N N . ALA A 1 73 ? 5.405 4.139 -5.457 1.00 98.62 73 ALA A N 1
ATOM 535 C CA . ALA A 1 73 ? 4.851 4.110 -6.808 1.00 98.62 73 ALA A CA 1
ATOM 536 C C . ALA A 1 73 ? 3.345 3.818 -6.780 1.00 98.62 73 ALA A C 1
ATOM 538 O O . ALA A 1 73 ? 2.574 4.538 -7.407 1.00 98.62 73 ALA A O 1
ATOM 539 N N . LEU A 1 74 ? 2.905 2.816 -6.011 1.00 98.75 74 LEU A N 1
ATOM 540 C CA . LEU A 1 74 ? 1.488 2.461 -5.876 1.00 98.75 74 LEU A CA 1
ATOM 541 C C . LEU A 1 74 ? 0.659 3.646 -5.357 1.00 98.75 74 LEU A C 1
ATOM 543 O O . LEU A 1 74 ? -0.389 3.980 -5.918 1.00 98.75 74 LEU A O 1
ATOM 547 N N . SER A 1 75 ? 1.145 4.304 -4.303 1.00 98.12 75 SER A N 1
ATOM 548 C CA . SER A 1 75 ? 0.522 5.490 -3.713 1.00 98.12 75 SER A CA 1
ATOM 549 C C . SER A 1 75 ? 0.395 6.616 -4.746 1.00 98.12 75 SER A C 1
ATOM 551 O O . SER A 1 75 ? -0.708 7.111 -4.987 1.00 98.12 75 SER A O 1
ATOM 553 N N . ASN A 1 76 ? 1.487 6.952 -5.435 1.00 97.94 76 ASN A N 1
ATOM 554 C CA . ASN A 1 76 ? 1.541 8.033 -6.419 1.00 97.94 76 ASN A CA 1
ATOM 555 C C . ASN A 1 76 ? 0.672 7.770 -7.652 1.00 97.94 76 ASN A C 1
ATOM 557 O O . ASN A 1 76 ? -0.178 8.592 -7.995 1.00 97.94 76 ASN A O 1
ATOM 561 N N . VAL A 1 77 ? 0.822 6.600 -8.277 1.00 98.00 77 VAL A N 1
ATOM 562 C CA . VAL A 1 77 ? 0.039 6.193 -9.452 1.00 98.00 77 VAL A CA 1
ATOM 563 C C . VAL A 1 77 ? -1.448 6.190 -9.124 1.00 98.00 77 VAL A C 1
ATOM 565 O O . VAL A 1 77 ? -2.253 6.725 -9.884 1.00 98.00 77 VAL A O 1
ATOM 568 N N . SER A 1 78 ? -1.830 5.645 -7.965 1.00 97.44 78 SER A N 1
ATOM 569 C CA . SER A 1 78 ? -3.241 5.599 -7.595 1.00 97.44 78 SER A CA 1
ATOM 570 C C . SER A 1 78 ? -3.836 6.989 -7.374 1.00 97.44 78 SER A C 1
ATOM 572 O O . SER A 1 78 ? -5.055 7.116 -7.385 1.00 97.44 78 SER A O 1
ATOM 574 N N . MET A 1 79 ? -3.043 8.031 -7.097 1.00 95.75 79 MET A N 1
ATOM 575 C CA . MET A 1 79 ? -3.549 9.401 -6.910 1.00 95.75 79 MET A CA 1
ATOM 576 C C . MET A 1 79 ? -3.888 10.102 -8.226 1.00 95.75 79 MET A C 1
ATOM 578 O O . MET A 1 79 ? -4.622 11.087 -8.200 1.00 95.75 79 MET A O 1
ATOM 582 N N . GLN A 1 80 ? -3.402 9.594 -9.360 1.00 94.94 80 GLN A N 1
ATOM 583 C CA . GLN A 1 80 ? -3.661 10.197 -10.669 1.00 94.94 80 GLN A CA 1
ATOM 584 C C . GLN A 1 80 ? -5.081 9.922 -11.189 1.00 94.94 80 GLN A C 1
ATOM 586 O O . GLN A 1 80 ? -5.586 10.692 -12.000 1.00 94.94 80 GLN A O 1
ATOM 591 N N . ASP A 1 81 ? -5.745 8.870 -10.698 1.00 93.69 81 ASP A N 1
ATOM 592 C CA . ASP A 1 81 ? -7.099 8.487 -11.113 1.00 93.69 81 ASP A CA 1
ATOM 593 C C . ASP A 1 81 ? -8.000 8.222 -9.889 1.00 93.69 81 ASP A C 1
ATOM 595 O O . ASP A 1 81 ? -7.684 7.358 -9.066 1.00 93.69 81 ASP A O 1
ATOM 599 N N . PRO A 1 82 ? -9.145 8.913 -9.738 1.00 89.00 82 PRO A N 1
ATOM 600 C CA . PRO A 1 82 ? -10.112 8.621 -8.682 1.00 89.00 82 PRO A CA 1
ATOM 601 C C . PRO A 1 82 ? -10.610 7.165 -8.663 1.00 89.00 82 PRO A C 1
ATOM 603 O O . PRO A 1 82 ? -10.854 6.630 -7.581 1.00 89.00 82 PRO A O 1
ATOM 606 N N . GLN A 1 83 ? -10.730 6.510 -9.825 1.00 93.50 83 GLN A N 1
ATOM 607 C CA . GLN A 1 83 ? -11.179 5.115 -9.939 1.00 93.50 83 GLN A CA 1
ATOM 608 C C . GLN A 1 83 ? -10.102 4.105 -9.524 1.00 93.50 83 GLN A C 1
ATOM 610 O O . GLN A 1 83 ? -10.412 2.944 -9.255 1.00 93.50 83 GLN A O 1
ATOM 615 N N . ALA A 1 84 ? -8.842 4.533 -9.390 1.00 96.88 84 ALA A N 1
ATOM 616 C CA . ALA A 1 84 ? -7.753 3.670 -8.938 1.00 96.88 84 ALA A CA 1
ATOM 617 C C . ALA A 1 84 ? -8.018 3.044 -7.563 1.00 96.88 84 ALA A C 1
ATOM 619 O O . ALA A 1 84 ? -7.560 1.936 -7.295 1.00 96.88 84 ALA A O 1
ATOM 620 N N . VAL A 1 85 ? -8.753 3.733 -6.684 1.00 97.62 85 VAL A N 1
ATOM 621 C CA . VAL A 1 85 ? -9.076 3.214 -5.346 1.00 97.62 85 VAL A CA 1
ATOM 622 C C . VAL A 1 85 ? -9.937 1.953 -5.438 1.00 97.62 85 VAL A C 1
ATOM 624 O O . VAL A 1 85 ? -9.725 1.012 -4.674 1.00 97.62 85 VAL A O 1
ATOM 627 N N . ASP A 1 86 ? -10.842 1.897 -6.415 1.00 98.12 86 ASP A N 1
ATOM 628 C CA . ASP A 1 86 ? -11.710 0.743 -6.638 1.00 98.12 86 ASP A CA 1
ATOM 629 C C . ASP A 1 86 ? -10.873 -0.448 -7.160 1.00 98.12 86 ASP A C 1
ATOM 631 O O . ASP A 1 86 ? -11.067 -1.582 -6.720 1.00 98.12 86 ASP A O 1
ATOM 635 N N . VAL A 1 87 ? -9.854 -0.191 -7.995 1.00 98.50 87 VAL A N 1
ATOM 636 C CA . VAL A 1 87 ? -8.873 -1.208 -8.429 1.00 98.50 87 VAL A CA 1
ATOM 637 C C . VAL A 1 87 ? -8.060 -1.741 -7.245 1.00 98.50 87 VAL A C 1
ATOM 639 O O . VAL A 1 87 ? -7.890 -2.953 -7.116 1.00 98.50 87 VAL A O 1
ATOM 642 N N . LEU A 1 88 ? -7.572 -0.862 -6.363 1.00 98.69 88 LEU A N 1
ATOM 643 C CA . LEU A 1 88 ? -6.831 -1.262 -5.161 1.00 98.69 88 LEU A CA 1
ATOM 644 C C . LEU A 1 88 ? -7.679 -2.161 -4.253 1.00 98.69 88 LEU A C 1
A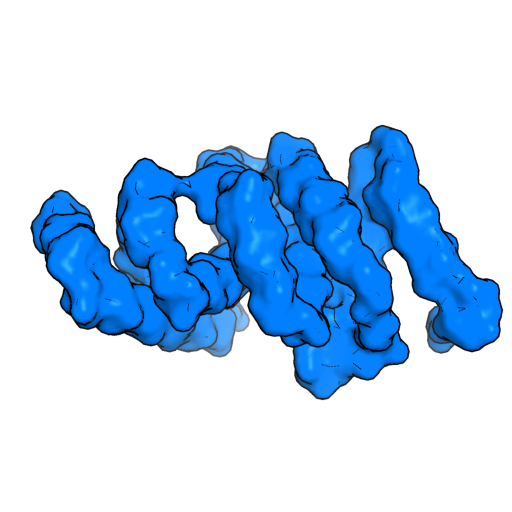TOM 646 O O . LEU A 1 88 ? -7.198 -3.192 -3.779 1.00 98.69 88 LEU A O 1
ATOM 650 N N . TYR A 1 89 ? -8.943 -1.792 -4.039 1.00 98.56 89 TYR A N 1
ATOM 651 C CA . TYR A 1 89 ? -9.888 -2.590 -3.263 1.00 98.56 89 TYR A CA 1
ATOM 652 C C . TYR A 1 89 ? -10.110 -3.976 -3.885 1.00 98.56 89 TYR A C 1
ATOM 654 O O . TYR A 1 89 ? -9.913 -4.987 -3.211 1.00 98.56 89 TYR A O 1
ATOM 662 N N . GLN A 1 90 ? -10.439 -4.033 -5.181 1.00 98.50 90 GLN A N 1
ATOM 663 C CA . GLN A 1 90 ? -10.703 -5.284 -5.907 1.00 98.50 90 GLN A CA 1
ATOM 664 C C . GLN A 1 90 ? -9.502 -6.242 -5.926 1.00 98.50 90 GLN A C 1
ATOM 666 O O . GLN A 1 90 ? -9.683 -7.451 -6.042 1.00 98.50 90 GLN A O 1
ATOM 671 N N . ASN A 1 91 ? -8.283 -5.715 -5.783 1.00 98.56 91 ASN A N 1
ATOM 672 C CA . ASN A 1 91 ? -7.038 -6.484 -5.798 1.00 98.56 91 ASN A CA 1
ATOM 673 C C . ASN A 1 91 ? -6.417 -6.661 -4.400 1.00 98.56 91 ASN A C 1
ATOM 675 O O . ASN A 1 91 ? -5.212 -6.902 -4.282 1.00 98.56 91 ASN A O 1
ATOM 679 N N . ASN A 1 92 ? -7.236 -6.570 -3.344 1.00 98.50 92 ASN A N 1
ATOM 680 C CA . ASN A 1 92 ? -6.860 -6.865 -1.958 1.00 98.50 92 ASN A CA 1
ATOM 681 C C . ASN A 1 92 ? -5.661 -6.047 -1.447 1.00 98.50 92 ASN A C 1
ATOM 683 O O . ASN A 1 92 ? -4.828 -6.553 -0.694 1.00 98.50 92 ASN A O 1
ATOM 687 N N . ALA A 1 93 ? -5.561 -4.772 -1.837 1.00 98.75 93 ALA A N 1
ATOM 688 C CA . ALA A 1 93 ? -4.422 -3.933 -1.466 1.00 98.75 93 ALA A CA 1
ATOM 689 C C . ALA A 1 93 ? -4.205 -3.836 0.055 1.00 98.75 93 ALA A C 1
ATOM 691 O O . ALA A 1 93 ? -3.061 -3.796 0.493 1.00 98.75 93 ALA A O 1
ATOM 692 N N . ILE A 1 94 ? -5.276 -3.831 0.860 1.00 98.75 94 ILE A N 1
ATOM 693 C CA . ILE A 1 94 ? -5.195 -3.670 2.322 1.00 98.75 94 ILE A CA 1
ATOM 694 C C . ILE A 1 94 ? -4.378 -4.809 2.941 1.00 98.75 94 ILE A C 1
ATOM 696 O O . ILE A 1 94 ? -3.317 -4.560 3.511 1.00 98.75 94 ILE A O 1
ATOM 700 N N . ILE A 1 95 ? -4.831 -6.058 2.789 1.00 98.62 95 ILE A N 1
ATOM 701 C CA . ILE A 1 95 ? -4.143 -7.210 3.379 1.00 98.62 95 ILE A CA 1
ATOM 702 C C . ILE A 1 95 ? -2.747 -7.422 2.783 1.00 98.62 95 ILE A C 1
ATOM 704 O O . ILE A 1 95 ? -1.832 -7.803 3.508 1.00 98.62 95 ILE A O 1
ATOM 708 N N . ARG A 1 96 ? -2.541 -7.132 1.490 1.00 98.69 96 ARG A N 1
ATOM 709 C CA . ARG A 1 96 ? -1.224 -7.263 0.837 1.00 98.69 96 ARG A CA 1
ATOM 710 C C . ARG A 1 96 ? -0.207 -6.281 1.412 1.00 98.69 96 ARG A C 1
ATOM 712 O O . ARG A 1 96 ? 0.895 -6.686 1.772 1.00 98.69 96 ARG A O 1
ATOM 719 N N . LEU A 1 97 ? -0.592 -5.012 1.573 1.00 98.69 97 LEU A N 1
ATOM 720 C CA . LEU A 1 97 ? 0.259 -3.989 2.187 1.00 98.69 97 LEU A CA 1
ATOM 721 C C . LEU A 1 97 ? 0.577 -4.321 3.651 1.00 98.69 97 LEU A C 1
ATOM 723 O O . LEU A 1 97 ? 1.733 -4.212 4.056 1.00 98.69 97 LEU A O 1
ATOM 727 N N . ILE A 1 98 ? -0.418 -4.769 4.423 1.00 98.38 98 ILE A N 1
ATOM 728 C CA . ILE A 1 98 ? -0.228 -5.172 5.826 1.00 98.38 98 ILE A CA 1
ATOM 729 C C . ILE A 1 98 ? 0.723 -6.369 5.925 1.00 98.38 98 ILE A C 1
ATOM 731 O O . ILE A 1 98 ? 1.676 -6.339 6.701 1.00 98.38 98 ILE A O 1
ATOM 735 N N . ASN A 1 99 ? 0.509 -7.402 5.109 1.00 98.38 99 ASN A N 1
ATOM 736 C CA . ASN A 1 99 ? 1.358 -8.589 5.099 1.00 98.38 99 ASN A CA 1
ATOM 737 C C . ASN A 1 99 ? 2.799 -8.256 4.714 1.00 98.38 99 ASN A C 1
ATOM 739 O O . ASN A 1 99 ? 3.717 -8.767 5.347 1.00 98.38 99 ASN A O 1
ATOM 743 N N . ALA A 1 100 ? 3.007 -7.406 3.705 1.00 98.31 100 ALA A N 1
ATOM 744 C CA . ALA A 1 100 ? 4.344 -6.992 3.296 1.00 98.31 100 ALA A CA 1
ATOM 745 C C . ALA A 1 100 ? 5.047 -6.165 4.380 1.00 98.31 100 ALA A C 1
ATOM 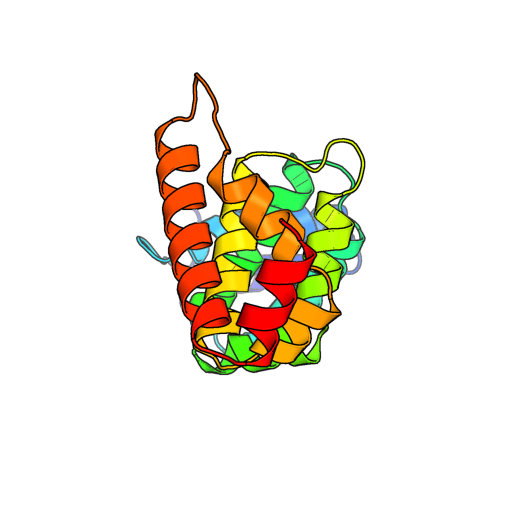747 O O . ALA A 1 100 ? 6.216 -6.404 4.662 1.00 98.31 100 ALA A O 1
ATOM 748 N N . TYR A 1 101 ? 4.334 -5.243 5.031 1.00 97.75 101 TYR A N 1
ATOM 749 C CA . TYR A 1 101 ? 4.868 -4.445 6.137 1.00 97.75 101 TYR A CA 1
ATOM 750 C C . TYR A 1 101 ? 5.293 -5.297 7.340 1.00 97.75 101 TYR A C 1
ATOM 752 O O . TYR A 1 101 ? 6.342 -5.045 7.925 1.00 97.75 101 TYR A O 1
ATOM 760 N N . ASN A 1 102 ? 4.512 -6.331 7.665 1.00 97.06 102 ASN A N 1
ATOM 761 C CA . ASN A 1 102 ? 4.775 -7.232 8.789 1.00 97.06 102 ASN A CA 1
ATOM 762 C C . ASN A 1 102 ? 5.922 -8.228 8.537 1.00 97.06 102 ASN A C 1
ATOM 764 O O . ASN A 1 102 ? 6.276 -8.994 9.436 1.00 97.06 102 ASN A O 1
ATOM 768 N N . ARG A 1 103 ? 6.506 -8.257 7.332 1.00 96.88 103 ARG A N 1
ATOM 769 C CA . ARG A 1 103 ? 7.720 -9.040 7.076 1.00 96.88 103 ARG A CA 1
ATOM 770 C C . ARG A 1 103 ? 8.897 -8.433 7.829 1.00 96.88 103 ARG A C 1
ATOM 772 O O . ARG A 1 103 ? 8.973 -7.221 8.042 1.00 96.88 103 ARG A O 1
ATOM 779 N N . GLN A 1 104 ? 9.846 -9.294 8.183 1.00 92.75 104 GLN A N 1
ATOM 780 C CA . GLN A 1 104 ? 11.111 -8.861 8.760 1.00 92.75 104 GLN A CA 1
ATOM 781 C C . GLN A 1 104 ? 11.760 -7.789 7.862 1.00 92.75 104 GLN A C 1
ATOM 783 O O . GLN A 1 104 ? 11.688 -7.868 6.636 1.00 92.75 104 GLN A O 1
ATOM 788 N N . ASP A 1 105 ? 12.325 -6.753 8.483 1.00 93.81 105 ASP A N 1
ATOM 789 C CA . ASP A 1 105 ? 13.041 -5.643 7.835 1.00 93.81 105 ASP A CA 1
ATOM 790 C C . ASP A 1 105 ? 12.217 -4.737 6.898 1.00 93.81 105 ASP A C 1
ATOM 792 O O . ASP A 1 105 ? 12.773 -3.836 6.268 1.00 93.81 105 ASP A O 1
ATOM 796 N N . CYS A 1 106 ? 10.893 -4.914 6.819 1.00 96.62 106 CYS A N 1
ATOM 797 C CA . CYS A 1 106 ? 10.008 -4.098 5.975 1.00 96.62 106 CYS A CA 1
ATOM 798 C C . CYS A 1 106 ? 9.332 -2.934 6.722 1.00 96.62 106 CYS A C 1
ATOM 800 O O . CYS A 1 106 ? 8.932 -1.940 6.104 1.00 96.62 106 CYS A O 1
ATOM 802 N N . SER A 1 107 ? 9.248 -3.030 8.050 1.00 95.12 107 SER A N 1
ATOM 803 C CA . SER A 1 107 ? 8.574 -2.078 8.936 1.00 95.12 107 SER A CA 1
ATOM 804 C C . SER A 1 107 ? 9.364 -0.773 9.128 1.00 95.12 107 SER A C 1
ATOM 806 O O . SER A 1 107 ? 9.935 -0.513 10.187 1.00 95.12 107 SER A O 1
ATOM 808 N N . THR A 1 108 ? 9.401 0.072 8.096 1.00 96.62 108 THR A N 1
ATOM 809 C CA . THR A 1 108 ? 10.029 1.403 8.156 1.00 96.62 108 THR A CA 1
ATOM 810 C C . THR A 1 108 ? 8.986 2.516 8.185 1.00 96.62 108 THR A C 1
ATOM 812 O O . THR A 1 108 ? 7.907 2.393 7.602 1.00 96.62 108 THR A O 1
ATOM 815 N N . ILE A 1 109 ? 9.332 3.655 8.788 1.00 96.88 109 ILE A N 1
ATOM 816 C CA . ILE A 1 109 ? 8.480 4.856 8.805 1.00 96.88 109 ILE A CA 1
ATOM 817 C C . ILE A 1 109 ? 8.106 5.341 7.394 1.00 96.88 109 ILE A C 1
ATOM 819 O O . ILE A 1 109 ? 7.021 5.874 7.174 1.00 96.88 109 ILE A O 1
ATOM 823 N N . PHE A 1 110 ? 8.985 5.134 6.412 1.00 97.44 110 PHE A N 1
ATOM 824 C CA . PHE A 1 110 ? 8.757 5.566 5.038 1.00 97.44 110 PHE A CA 1
ATOM 825 C C . PHE A 1 110 ? 7.678 4.711 4.377 1.00 97.44 110 PHE A C 1
ATOM 827 O O . PHE A 1 110 ? 6.783 5.248 3.723 1.00 97.44 110 PHE A O 1
ATOM 834 N N . VAL A 1 111 ? 7.725 3.395 4.610 1.00 98.19 111 VAL A N 1
ATOM 835 C CA . VAL A 1 111 ? 6.692 2.448 4.177 1.00 98.19 111 VAL A CA 1
ATOM 836 C C . VAL A 1 111 ? 5.372 2.727 4.899 1.00 98.19 111 VAL A C 1
ATOM 838 O O . VAL A 1 111 ? 4.335 2.797 4.239 1.00 98.19 111 VAL A O 1
ATOM 841 N N . GLN A 1 112 ? 5.394 2.965 6.219 1.00 97.88 112 GLN A N 1
ATOM 842 C CA . GLN A 1 112 ? 4.191 3.333 6.980 1.00 97.88 112 GLN A CA 1
ATOM 843 C C . GLN A 1 112 ? 3.477 4.540 6.363 1.00 97.88 112 GLN A C 1
ATOM 845 O O . GLN A 1 112 ? 2.253 4.523 6.220 1.00 97.88 112 GLN A O 1
ATOM 850 N N . GLU A 1 113 ? 4.223 5.576 5.956 1.00 97.94 113 GLU A N 1
ATOM 851 C CA . GLU A 1 113 ? 3.630 6.747 5.308 1.00 97.94 113 GLU A CA 1
ATOM 852 C C . GLU A 1 113 ? 2.920 6.398 3.988 1.00 97.94 113 GLU A C 1
ATOM 854 O O . GLU A 1 113 ? 1.841 6.940 3.710 1.00 97.94 113 GLU A O 1
ATOM 859 N N . GLN A 1 114 ? 3.483 5.500 3.177 1.00 98.44 114 GLN A N 1
ATOM 860 C CA . GLN A 1 114 ? 2.834 5.089 1.929 1.00 98.44 114 GLN A CA 1
ATOM 861 C C . GLN A 1 114 ? 1.563 4.288 2.216 1.00 98.44 114 GLN A C 1
ATOM 863 O O . GLN A 1 114 ? 0.505 4.582 1.656 1.00 98.44 114 GLN A O 1
ATOM 868 N N . ILE A 1 115 ? 1.634 3.340 3.153 1.00 98.56 115 ILE A N 1
ATOM 869 C CA . ILE A 1 115 ? 0.499 2.491 3.526 1.00 98.56 115 ILE A CA 1
ATOM 870 C C . ILE A 1 115 ? -0.649 3.328 4.085 1.00 98.56 115 ILE A C 1
ATOM 872 O O . ILE A 1 115 ? -1.764 3.243 3.575 1.00 98.56 115 ILE A O 1
ATOM 876 N N . VAL A 1 116 ? -0.396 4.196 5.071 1.00 98.56 116 VAL A N 1
ATOM 877 C CA . VAL A 1 116 ? -1.461 5.012 5.679 1.00 98.56 116 VAL A CA 1
ATOM 878 C C . VAL A 1 116 ? -2.118 5.946 4.659 1.00 98.56 116 VAL A C 1
ATOM 880 O O . VAL A 1 116 ? -3.312 6.229 4.757 1.00 98.56 116 VAL A O 1
ATOM 883 N N . THR A 1 117 ? -1.370 6.389 3.643 1.00 98.12 117 THR A N 1
ATOM 884 C CA . THR A 1 117 ? -1.910 7.189 2.536 1.00 98.12 117 THR A CA 1
ATOM 885 C C . THR A 1 117 ? -2.909 6.374 1.710 1.00 98.12 117 THR A C 1
ATOM 887 O O . THR A 1 117 ? -4.012 6.853 1.446 1.00 98.12 117 THR A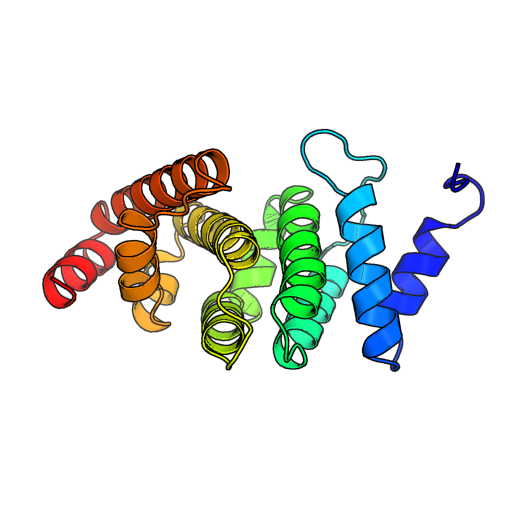 O 1
ATOM 890 N N . VAL A 1 118 ? -2.581 5.126 1.364 1.00 98.44 118 VAL A N 1
ATOM 891 C CA . VAL A 1 118 ? -3.494 4.222 0.644 1.00 98.44 118 VAL A CA 1
ATOM 892 C C . VAL A 1 118 ? -4.718 3.859 1.497 1.00 98.44 118 VAL A C 1
ATOM 894 O O . VAL A 1 118 ? -5.848 3.978 1.020 1.00 98.44 118 VAL A O 1
ATOM 897 N N . LEU A 1 119 ? -4.523 3.492 2.769 1.00 98.69 119 LEU A N 1
ATOM 898 C CA . LEU A 1 119 ? -5.618 3.129 3.679 1.00 98.69 119 LEU A CA 1
ATOM 899 C C . LEU A 1 119 ? -6.602 4.288 3.886 1.00 98.69 119 LEU A C 1
ATOM 901 O O . LEU A 1 119 ? -7.814 4.089 3.806 1.00 98.69 119 LEU A O 1
ATOM 905 N N . SER A 1 120 ? -6.095 5.513 4.064 1.00 98.19 120 SER A N 1
ATOM 906 C CA . SER A 1 120 ? -6.935 6.711 4.220 1.00 98.19 120 SER A CA 1
ATOM 907 C C . SER A 1 120 ? -7.828 6.949 3.002 1.00 98.19 120 SER A C 1
ATOM 909 O O . SER A 1 120 ? -8.977 7.369 3.139 1.00 98.19 120 SER A O 1
ATOM 911 N N . ARG A 1 121 ? -7.328 6.658 1.797 1.00 97.50 121 ARG A N 1
ATOM 912 C CA . ARG A 1 121 ? -8.106 6.802 0.560 1.00 97.50 121 ARG A CA 1
ATOM 913 C C . ARG A 1 121 ? -9.175 5.728 0.417 1.00 97.50 121 ARG A C 1
ATOM 915 O O . ARG A 1 121 ? -10.289 6.046 0.011 1.00 97.50 121 ARG A O 1
ATOM 922 N N . LEU A 1 122 ? -8.870 4.490 0.795 1.00 98.38 122 LEU A N 1
ATOM 923 C CA . LEU A 1 122 ? -9.862 3.414 0.857 1.00 98.38 122 LEU A CA 1
ATOM 924 C C . LEU A 1 122 ? -10.969 3.738 1.872 1.00 98.38 122 LEU A C 1
ATOM 926 O O . LEU A 1 122 ? -12.146 3.541 1.575 1.00 98.38 122 LEU A O 1
ATOM 930 N N . ALA A 1 123 ? -10.616 4.319 3.023 1.00 98.00 123 ALA A N 1
ATOM 931 C CA . ALA A 1 123 ? -11.588 4.767 4.018 1.00 98.00 123 ALA A CA 1
ATOM 932 C C . ALA A 1 123 ? -12.486 5.881 3.459 1.00 98.00 123 ALA A C 1
ATOM 934 O O . ALA A 1 123 ? -13.710 5.798 3.543 1.00 98.00 123 ALA A O 1
ATOM 935 N N . ALA A 1 124 ? -11.895 6.888 2.806 1.00 96.62 124 ALA A N 1
ATOM 936 C CA . ALA A 1 124 ? -12.642 7.966 2.156 1.00 96.62 124 ALA A CA 1
ATOM 937 C C . ALA A 1 124 ? -13.582 7.457 1.045 1.00 96.62 124 ALA A C 1
ATOM 939 O O . ALA A 1 124 ? -14.631 8.051 0.799 1.00 96.62 124 ALA A O 1
ATOM 940 N N . ARG A 1 125 ? -13.233 6.336 0.399 1.00 96.88 125 ARG A N 1
ATOM 941 C CA . ARG A 1 125 ? -14.038 5.678 -0.640 1.00 96.88 125 ARG A CA 1
ATOM 942 C C . ARG A 1 125 ? -15.111 4.728 -0.093 1.00 96.88 125 ARG A C 1
ATOM 944 O O . ARG A 1 125 ? -15.816 4.107 -0.878 1.00 96.88 125 ARG A O 1
ATOM 951 N N . ARG A 1 126 ? -15.302 4.690 1.229 1.00 96.81 126 ARG A N 1
ATOM 952 C CA . ARG A 1 126 ? -16.312 3.878 1.924 1.00 96.81 126 ARG A CA 1
ATOM 953 C C . ARG A 1 126 ? -16.043 2.366 1.911 1.00 96.81 126 ARG A C 1
ATOM 955 O O . ARG A 1 126 ? -16.969 1.559 1.876 1.00 96.81 126 ARG A O 1
ATOM 962 N N . TYR A 1 127 ? -14.768 1.974 1.953 1.00 98.00 127 TYR A N 1
ATOM 963 C CA . TYR A 1 127 ? -14.356 0.575 2.122 1.00 98.00 127 TYR A CA 1
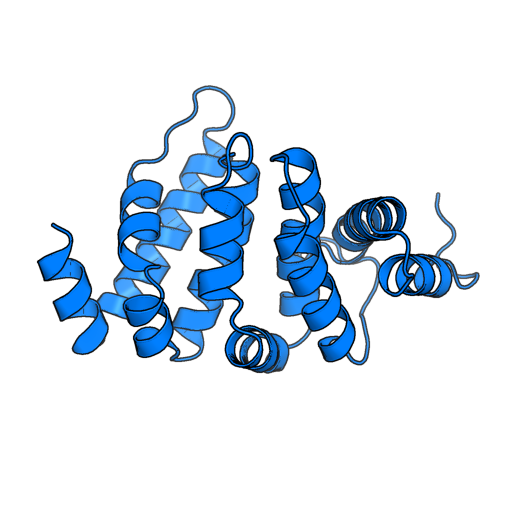ATOM 964 C C . TYR A 1 127 ? -14.064 0.210 3.592 1.00 98.00 127 TYR A C 1
ATOM 966 O O . TYR A 1 127 ? -13.178 -0.600 3.873 1.00 98.00 127 TYR A O 1
ATOM 974 N N . GLU A 1 128 ? -14.799 0.799 4.546 1.00 97.56 128 GLU A N 1
ATOM 975 C CA . GLU A 1 128 ? -14.625 0.577 5.990 1.00 97.56 128 GLU A CA 1
ATOM 976 C C . GLU A 1 128 ? -14.689 -0.899 6.403 1.00 97.56 128 GLU A C 1
ATOM 978 O O . GLU A 1 128 ? -13.869 -1.341 7.207 1.00 97.56 128 GLU A O 1
ATOM 983 N N . GLU A 1 129 ? -15.615 -1.678 5.838 1.00 97.62 129 GLU A N 1
ATOM 984 C CA . GLU A 1 129 ? -15.780 -3.092 6.191 1.00 97.62 129 GLU A CA 1
ATOM 985 C C . GLU A 1 129 ? -14.525 -3.900 5.870 1.00 97.62 129 GLU A C 1
ATOM 987 O O . GLU A 1 129 ? -14.071 -4.685 6.698 1.00 97.62 129 GLU A O 1
ATOM 992 N N . ALA A 1 130 ? -13.922 -3.654 4.707 1.00 98.31 130 ALA A N 1
ATOM 993 C CA . ALA A 1 130 ? -12.712 -4.345 4.291 1.00 98.31 130 ALA A CA 1
ATOM 994 C C . ALA A 1 130 ? -11.482 -3.886 5.071 1.00 98.31 130 ALA A C 1
ATOM 996 O O . ALA A 1 130 ? -10.645 -4.711 5.423 1.00 98.31 130 ALA A O 1
ATOM 997 N N . LEU A 1 131 ? -11.379 -2.593 5.394 1.00 98.56 131 LEU A N 1
ATOM 998 C CA . LEU A 1 131 ? -10.318 -2.090 6.271 1.00 98.56 131 LEU A CA 1
ATOM 999 C C . LEU A 1 131 ? -10.366 -2.775 7.639 1.00 98.56 131 LEU A C 1
ATOM 1001 O O . LEU A 1 131 ? -9.337 -3.208 8.155 1.00 98.56 131 LEU A O 1
ATOM 1005 N N . VAL A 1 132 ? -11.563 -2.921 8.204 1.00 98.00 132 VAL A N 1
ATOM 1006 C CA . VAL A 1 132 ? -11.760 -3.618 9.476 1.00 98.00 132 VAL A CA 1
ATOM 1007 C C . VAL A 1 132 ? -11.458 -5.109 9.338 1.00 98.00 132 VAL A C 1
ATOM 1009 O O . VAL A 1 132 ? -10.654 -5.638 10.104 1.00 98.00 132 VAL A O 1
ATOM 1012 N N . SER A 1 133 ? -12.060 -5.792 8.361 1.00 97.44 133 SER A N 1
ATOM 1013 C CA . SER A 1 133 ? -11.950 -7.248 8.226 1.00 97.44 133 SER A CA 1
ATOM 1014 C C . SER A 1 133 ? -10.551 -7.718 7.825 1.00 97.44 133 SER A C 1
ATOM 1016 O O . SER A 1 133 ? -10.192 -8.855 8.110 1.00 97.44 133 SER A O 1
ATOM 1018 N N . GLN A 1 134 ? -9.764 -6.866 7.161 1.00 98.12 134 GLN A N 1
ATOM 1019 C CA . GLN A 1 134 ? -8.395 -7.167 6.727 1.00 98.12 134 GLN A CA 1
ATOM 1020 C C . GLN A 1 134 ? -7.325 -6.660 7.711 1.00 98.12 134 GLN A C 1
ATOM 1022 O O . GLN A 1 134 ? -6.141 -6.696 7.391 1.00 98.12 134 GLN A O 1
ATOM 1027 N N . GLY A 1 135 ? -7.715 -6.212 8.911 1.00 96.19 135 GLY A N 1
ATOM 1028 C CA . GLY A 1 135 ? -6.773 -5.930 9.998 1.00 96.19 135 GLY A CA 1
ATOM 1029 C C . GLY A 1 135 ? -6.081 -4.566 9.934 1.00 96.19 135 GLY A C 1
ATOM 1030 O O . GLY A 1 135 ? -5.010 -4.406 10.512 1.00 96.19 135 GLY A O 1
ATOM 1031 N N . ALA A 1 136 ? -6.668 -3.563 9.273 1.00 98.12 136 ALA A N 1
ATOM 1032 C CA . ALA A 1 136 ? -6.071 -2.225 9.209 1.00 98.12 136 ALA A CA 1
ATOM 1033 C C . ALA A 1 136 ? -6.131 -1.467 10.549 1.00 98.12 136 ALA A C 1
ATOM 1035 O O . ALA A 1 136 ? -5.291 -0.609 10.803 1.00 98.12 136 ALA A O 1
ATOM 1036 N N . VAL A 1 137 ? -7.113 -1.762 11.412 1.00 97.88 137 VAL A N 1
ATOM 1037 C CA . VAL A 1 137 ? -7.340 -1.007 12.662 1.00 97.88 137 VAL A CA 1
ATOM 1038 C C . VAL A 1 137 ? -6.147 -1.068 13.632 1.00 97.88 137 VAL A C 1
ATOM 1040 O O . VAL A 1 137 ? -5.693 0.008 14.020 1.00 97.88 137 VAL A O 1
ATOM 1043 N N . PRO A 1 138 ? -5.582 -2.243 13.990 1.00 96.81 138 PRO A N 1
ATOM 1044 C CA . PRO A 1 138 ? -4.390 -2.308 14.843 1.00 96.81 138 PRO A CA 1
ATOM 1045 C C . PRO A 1 138 ? -3.216 -1.481 14.309 1.00 96.81 138 PRO A C 1
ATOM 1047 O O . PRO A 1 138 ? -2.618 -0.702 15.045 1.00 96.81 138 PRO A O 1
ATOM 1050 N N . MET A 1 139 ? -2.939 -1.590 13.006 1.00 96.94 139 MET A N 1
ATOM 1051 C CA . MET A 1 139 ? -1.861 -0.847 12.352 1.00 96.94 139 MET A CA 1
ATOM 1052 C C . MET A 1 139 ? -2.091 0.669 12.421 1.00 96.94 139 MET A C 1
ATOM 1054 O O . MET A 1 139 ? -1.169 1.427 12.711 1.00 96.94 139 MET A O 1
ATOM 1058 N N . LEU A 1 140 ? -3.321 1.132 12.181 1.00 98.25 140 LEU A N 1
ATOM 1059 C CA . LEU A 1 140 ? -3.651 2.554 12.281 1.00 98.25 140 LEU A CA 1
ATOM 1060 C C . LEU A 1 140 ? -3.488 3.081 13.716 1.00 98.25 140 LEU A C 1
ATOM 1062 O O . LEU A 1 140 ? -3.053 4.218 13.893 1.00 98.25 140 LEU A O 1
ATOM 1066 N N . LEU A 1 141 ? -3.814 2.273 14.730 1.00 97.50 141 LEU A N 1
ATOM 1067 C CA . LEU A 1 141 ? -3.623 2.632 16.139 1.00 97.50 141 LEU A CA 1
ATOM 1068 C C . LEU A 1 141 ? -2.134 2.716 16.504 1.00 97.50 141 LEU A C 1
ATOM 1070 O O . LEU A 1 141 ? -1.723 3.695 17.122 1.00 97.50 141 LEU A O 1
ATOM 1074 N N . GLU A 1 142 ? -1.311 1.766 16.054 1.00 95.88 142 GLU A N 1
ATOM 1075 C CA . GLU A 1 142 ? 0.153 1.825 16.197 1.00 95.88 142 GLU A CA 1
ATOM 1076 C C . GLU A 1 142 ? 0.711 3.123 15.585 1.00 95.88 142 GLU A C 1
ATOM 1078 O O . GLU A 1 142 ? 1.447 3.876 16.235 1.00 95.88 142 GLU A O 1
ATOM 1083 N N . MET A 1 143 ? 0.267 3.455 14.367 1.00 97.50 143 MET A N 1
ATOM 1084 C CA . MET A 1 143 ? 0.666 4.659 13.635 1.00 97.50 143 MET A CA 1
ATOM 1085 C C . MET A 1 143 ? 0.302 5.972 14.345 1.00 97.50 143 MET A C 1
ATOM 1087 O O . MET A 1 143 ? 0.953 6.984 14.088 1.00 97.50 143 MET A O 1
ATOM 1091 N N . LEU A 1 144 ? -0.683 6.003 15.255 1.00 97.19 144 LEU A N 1
ATOM 1092 C CA . LEU A 1 144 ? -0.976 7.195 16.071 1.00 97.19 144 LEU A CA 1
ATOM 1093 C C . LEU A 1 144 ? 0.137 7.526 17.067 1.00 97.19 144 LEU A C 1
ATOM 1095 O O . LEU A 1 144 ? 0.279 8.679 17.483 1.00 97.19 144 LEU A O 1
ATOM 1099 N N . THR A 1 145 ? 0.926 6.525 17.443 1.00 95.75 145 THR A N 1
ATOM 1100 C CA . THR A 1 145 ? 1.987 6.651 18.446 1.00 95.75 145 THR A CA 1
ATOM 1101 C C . THR A 1 145 ? 3.387 6.664 17.849 1.00 95.75 145 THR A C 1
ATOM 1103 O O . THR A 1 145 ? 4.353 6.754 18.599 1.00 95.75 145 THR A O 1
ATOM 1106 N N . VAL A 1 146 ? 3.517 6.632 16.516 1.00 96.38 146 VAL A N 1
ATOM 1107 C CA . VAL A 1 146 ? 4.833 6.592 15.869 1.00 96.38 146 VAL A CA 1
ATOM 1108 C C . VAL A 1 146 ? 5.683 7.8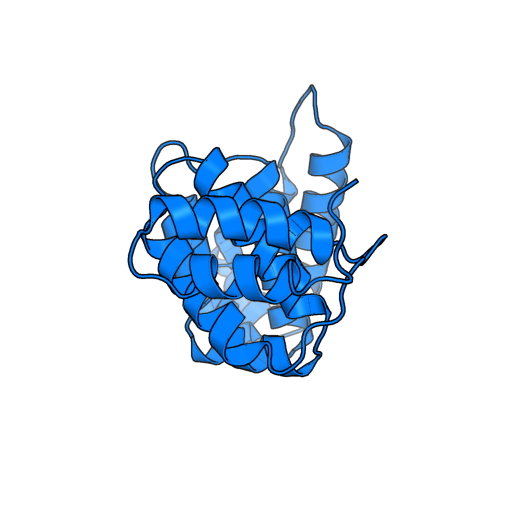13 16.233 1.00 96.38 146 VAL A C 1
ATOM 1110 O O . VAL A 1 146 ? 5.238 8.969 16.183 1.00 96.38 146 VAL A O 1
ATOM 1113 N N . THR A 1 147 ? 6.938 7.539 16.573 1.00 94.81 147 THR A N 1
ATOM 1114 C CA . THR A 1 147 ? 7.960 8.536 16.886 1.00 94.81 147 THR A CA 1
ATOM 1115 C C . THR A 1 147 ? 9.301 8.110 16.309 1.00 94.81 147 THR A C 1
ATOM 1117 O O . THR A 1 147 ? 9.681 6.951 16.431 1.00 94.81 147 THR A O 1
ATOM 1120 N N . ASP A 1 148 ? 10.039 9.065 15.755 1.00 94.31 148 ASP A N 1
ATOM 1121 C CA . ASP A 1 148 ? 11.396 8.891 15.246 1.00 94.31 148 ASP A CA 1
ATOM 1122 C C . ASP A 1 148 ? 12.165 10.200 15.476 1.00 94.31 148 ASP A C 1
ATOM 1124 O O . ASP A 1 148 ? 11.644 11.288 15.200 1.00 94.31 148 ASP A O 1
ATOM 1128 N N . SER A 1 149 ? 13.380 10.107 16.022 1.00 91.69 149 SER A N 1
ATOM 1129 C CA . SER A 1 149 ? 14.195 11.269 16.400 1.00 91.69 149 SER A CA 1
ATOM 1130 C C . SER A 1 149 ? 14.735 12.044 15.200 1.00 91.69 149 SER A C 1
ATOM 1132 O O . SER A 1 149 ? 14.971 13.246 15.308 1.00 91.69 149 SER A O 1
ATOM 1134 N N . HIS A 1 150 ? 14.922 11.380 14.062 1.00 94.81 150 HIS A N 1
ATOM 1135 C CA . HIS A 1 150 ? 15.498 11.964 12.854 1.00 94.81 150 HIS A CA 1
ATOM 1136 C C . HIS A 1 150 ? 14.429 12.370 11.834 1.00 94.81 150 HIS A C 1
ATOM 1138 O O . HIS A 1 150 ? 14.665 13.255 11.014 1.00 94.81 150 HIS A O 1
ATOM 1144 N N . HIS A 1 151 ? 13.233 11.787 11.916 1.00 95.56 151 HIS A N 1
ATOM 1145 C CA . HIS A 1 151 ? 12.175 11.936 10.918 1.00 95.56 151 HIS A CA 1
ATOM 1146 C C . HIS A 1 151 ? 10.844 12.382 11.538 1.00 95.56 151 HIS A C 1
ATOM 1148 O O . HIS A 1 151 ? 9.765 11.860 11.234 1.00 95.56 151 HIS A O 1
ATOM 1154 N N . SER A 1 152 ? 10.904 13.391 12.407 1.00 94.81 152 SER A N 1
ATOM 1155 C CA . SER A 1 152 ? 9.738 13.918 13.128 1.00 94.81 152 SER A CA 1
ATOM 1156 C C . SER A 1 152 ? 8.607 14.403 12.204 1.00 94.81 152 SER A C 1
ATOM 1158 O O . SER A 1 152 ? 7.428 14.235 12.530 1.00 94.81 152 SER A O 1
ATOM 1160 N N . ASP A 1 153 ? 8.937 14.930 11.020 1.00 96.00 153 ASP A N 1
ATOM 1161 C CA . ASP A 1 153 ? 7.945 15.353 10.026 1.00 96.00 153 ASP A CA 1
ATOM 1162 C C . ASP A 1 153 ? 7.189 14.173 9.402 1.00 96.00 153 ASP A C 1
ATOM 1164 O O . ASP A 1 153 ? 5.974 14.268 9.212 1.00 96.00 153 ASP A O 1
ATOM 1168 N N . TYR A 1 154 ? 7.864 13.045 9.143 1.00 96.69 154 TYR A N 1
ATOM 1169 C CA . TYR A 1 154 ? 7.201 11.808 8.709 1.00 96.69 154 TYR A CA 1
ATOM 1170 C C . TYR A 1 154 ? 6.235 11.327 9.790 1.00 96.69 154 TYR A C 1
ATOM 1172 O O . TYR A 1 154 ? 5.060 11.098 9.510 1.00 96.69 154 TYR A O 1
ATOM 1180 N N . CYS A 1 155 ? 6.685 11.294 11.046 1.00 98.00 155 CYS A N 1
ATOM 1181 C CA . CYS A 1 155 ? 5.844 10.900 12.176 1.00 98.00 155 CYS A CA 1
ATOM 1182 C C . CYS A 1 155 ? 4.613 11.803 12.322 1.00 98.00 155 CYS A C 1
ATOM 1184 O O . CYS A 1 155 ? 3.517 11.328 12.610 1.00 98.00 155 CYS A O 1
ATOM 1186 N N . ARG A 1 156 ? 4.755 13.119 12.113 1.00 97.75 156 ARG A N 1
ATOM 1187 C CA . ARG A 1 156 ? 3.614 14.049 12.128 1.00 97.75 156 ARG A CA 1
ATOM 1188 C C . ARG A 1 156 ? 2.607 13.711 11.025 1.00 97.75 156 ARG A C 1
ATOM 1190 O O . ARG A 1 156 ? 1.412 13.656 11.307 1.00 97.75 156 ARG A O 1
ATOM 1197 N N . ARG A 1 157 ? 3.071 13.469 9.793 1.00 97.56 157 ARG A N 1
ATOM 1198 C CA . ARG A 1 157 ? 2.194 13.131 8.658 1.00 97.56 157 ARG A CA 1
ATOM 1199 C C . ARG A 1 157 ? 1.501 11.784 8.843 1.00 97.56 157 ARG A C 1
ATOM 1201 O O . ARG A 1 157 ? 0.305 11.698 8.576 1.00 97.56 157 ARG A O 1
ATOM 1208 N N . ILE A 1 158 ? 2.217 10.772 9.333 1.00 98.56 158 ILE A N 1
ATOM 1209 C CA . ILE A 1 158 ? 1.662 9.442 9.617 1.00 98.56 158 ILE A CA 1
ATOM 1210 C C . ILE A 1 158 ? 0.563 9.547 10.673 1.00 98.56 158 ILE A C 1
ATOM 1212 O O . ILE A 1 158 ? -0.569 9.161 10.396 1.00 98.56 158 ILE A O 1
ATOM 1216 N N . ARG A 1 159 ? 0.852 10.162 11.828 1.00 98.56 159 ARG A N 1
ATOM 1217 C CA . ARG A 1 159 ? -0.135 10.339 12.906 1.00 98.56 159 ARG A CA 1
ATOM 1218 C C . ARG A 1 159 ? -1.370 11.099 12.443 1.00 98.56 159 ARG A C 1
ATOM 1220 O O . ARG A 1 159 ? -2.485 10.697 12.755 1.00 98.56 159 ARG A O 1
ATOM 1227 N N . TYR A 1 160 ? -1.182 12.171 11.673 1.00 98.31 160 TYR A N 1
ATOM 1228 C CA . TYR A 1 160 ? -2.296 12.941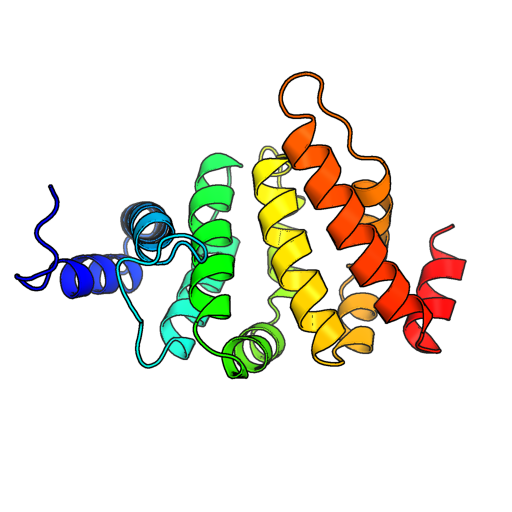 11.122 1.00 98.31 160 TYR A CA 1
ATOM 1229 C C . TYR A 1 160 ? -3.174 12.093 10.190 1.00 98.31 160 TYR A C 1
ATOM 1231 O O . TYR A 1 160 ? -4.387 12.036 10.382 1.00 98.31 160 TYR A O 1
ATOM 1239 N N . LYS A 1 161 ? -2.578 11.394 9.214 1.00 98.44 161 LYS A N 1
ATOM 1240 C CA . LYS A 1 161 ? -3.321 10.537 8.275 1.00 98.44 161 LYS A CA 1
ATOM 1241 C C . LYS A 1 161 ? -4.012 9.379 9.001 1.00 98.44 161 LYS A C 1
ATOM 1243 O O . LYS A 1 161 ? -5.182 9.118 8.738 1.00 98.44 161 LYS A O 1
ATOM 1248 N N . ALA A 1 162 ? -3.333 8.745 9.956 1.00 98.56 162 ALA A N 1
ATOM 1249 C CA . ALA A 1 162 ? -3.903 7.687 10.784 1.00 98.56 162 ALA A CA 1
ATOM 1250 C C . ALA A 1 162 ? -5.106 8.196 11.591 1.00 98.56 162 ALA A C 1
ATOM 1252 O O . ALA A 1 162 ? -6.161 7.570 11.563 1.00 98.56 162 ALA A O 1
ATOM 1253 N N . ALA A 1 163 ? -4.997 9.369 12.223 1.00 98.38 163 ALA A N 1
ATOM 1254 C CA . ALA A 1 163 ? -6.095 9.987 12.963 1.00 98.38 163 ALA A CA 1
ATOM 1255 C C . ALA A 1 163 ? -7.301 10.302 12.067 1.00 98.38 163 ALA A C 1
ATOM 1257 O O . ALA A 1 163 ? -8.436 10.016 12.440 1.00 98.38 163 ALA A O 1
ATOM 1258 N N . VAL A 1 164 ? -7.068 10.839 10.866 1.00 98.12 164 VAL A N 1
ATOM 1259 C CA . VAL A 1 164 ? -8.128 11.111 9.880 1.00 98.12 164 VAL A CA 1
ATOM 1260 C C . VAL A 1 164 ? -8.795 9.812 9.415 1.00 98.12 164 VAL A C 1
ATOM 1262 O O . VAL A 1 164 ? -10.025 9.727 9.363 1.00 98.12 164 VAL A O 1
ATOM 1265 N N . CYS A 1 165 ? -8.004 8.780 9.116 1.00 98.44 165 CYS A N 1
ATOM 1266 C CA . CYS A 1 165 ? -8.506 7.470 8.709 1.00 98.44 165 CYS A CA 1
ATOM 1267 C C . CYS A 1 165 ? -9.344 6.825 9.823 1.00 98.44 165 CYS A C 1
ATOM 1269 O O . CYS A 1 165 ? -10.467 6.389 9.578 1.00 98.44 165 CYS A O 1
ATOM 1271 N N . ILE A 1 166 ? -8.846 6.833 11.061 1.00 98.12 166 ILE A N 1
ATOM 1272 C CA . ILE A 1 166 ? -9.566 6.338 12.240 1.00 98.12 166 ILE A CA 1
ATOM 1273 C C . ILE A 1 166 ? -10.852 7.128 12.468 1.00 98.12 166 ILE A C 1
ATOM 1275 O O . ILE A 1 166 ? -11.892 6.518 12.683 1.00 98.12 166 ILE A O 1
ATOM 1279 N N . GLY A 1 167 ? -10.818 8.460 12.373 1.00 98.00 167 GLY A N 1
ATOM 1280 C CA . GLY A 1 167 ? -12.016 9.293 12.498 1.00 98.00 167 GLY A CA 1
ATOM 1281 C C . GLY A 1 167 ? -13.075 8.950 11.447 1.00 98.00 167 GLY A C 1
ATOM 1282 O O . GLY A 1 167 ? -14.261 8.870 11.763 1.00 98.00 167 GLY A O 1
ATOM 1283 N N . THR A 1 168 ? -12.641 8.654 10.219 1.00 97.81 168 THR A N 1
ATOM 1284 C CA . THR A 1 168 ? -13.524 8.196 9.136 1.00 97.81 168 THR A CA 1
ATOM 1285 C C . THR A 1 168 ? -14.151 6.838 9.462 1.00 97.81 168 THR A C 1
ATOM 1287 O O . THR A 1 168 ? -15.357 6.668 9.299 1.00 97.81 168 THR A O 1
ATOM 1290 N N . LEU A 1 169 ? -13.368 5.886 9.981 1.00 97.81 169 LEU A N 1
ATOM 1291 C CA . LEU A 1 169 ? -13.875 4.576 10.408 1.00 97.81 169 LEU A CA 1
ATOM 1292 C C . LEU A 1 169 ? -14.827 4.691 11.608 1.00 97.81 169 LEU A C 1
ATOM 1294 O O . LEU A 1 169 ? -15.884 4.062 11.613 1.00 97.81 169 LEU A O 1
ATOM 1298 N N . ALA A 1 170 ? -14.491 5.513 12.602 1.00 96.88 170 ALA A N 1
ATOM 1299 C CA . ALA A 1 170 ? -15.285 5.735 13.810 1.00 96.88 170 ALA A CA 1
ATOM 1300 C C . ALA A 1 170 ? -16.667 6.340 13.515 1.00 96.88 170 ALA A C 1
ATOM 1302 O O . ALA A 1 170 ? -17.606 6.129 14.278 1.00 96.88 170 ALA A O 1
ATOM 1303 N N . ALA A 1 171 ? -16.815 7.045 12.389 1.00 96.62 171 ALA A N 1
ATOM 1304 C CA . ALA A 1 171 ? -18.101 7.548 11.911 1.00 96.62 171 ALA A CA 1
ATOM 1305 C C . ALA A 1 171 ? -19.033 6.444 11.363 1.00 96.62 171 ALA A C 1
ATOM 1307 O O . ALA A 1 171 ? -20.144 6.734 10.919 1.00 96.62 171 ALA A O 1
ATOM 1308 N N . THR A 1 172 ? -18.601 5.179 11.375 1.00 96.12 172 THR A N 1
ATOM 1309 C CA . THR A 1 172 ? -19.367 4.014 10.915 1.00 96.12 172 THR A CA 1
ATOM 1310 C C . THR A 1 172 ? -19.591 3.037 12.068 1.00 96.12 172 THR A C 1
ATOM 1312 O O . THR A 1 172 ? -18.747 2.907 12.953 1.00 96.12 172 THR A O 1
ATOM 1315 N N . GLY A 1 173 ? -20.708 2.302 12.061 1.00 95.25 173 GLY A N 1
ATOM 1316 C CA . GLY A 1 173 ? -20.992 1.323 13.119 1.00 95.25 173 GLY A CA 1
ATOM 1317 C C . GLY A 1 173 ? -19.947 0.201 13.193 1.00 95.25 173 GLY A C 1
ATOM 1318 O O . GLY A 1 173 ? -19.516 -0.177 14.283 1.00 95.25 173 GLY A O 1
ATOM 1319 N N . VAL A 1 174 ? -19.500 -0.297 12.034 1.00 95.38 174 VAL A N 1
ATOM 1320 C CA . VAL A 1 174 ? -18.493 -1.368 11.939 1.00 95.38 174 VAL A CA 1
ATOM 1321 C C . VAL A 1 174 ? -17.127 -0.876 12.417 1.00 95.38 174 VAL A C 1
ATOM 1323 O O . VAL A 1 174 ? -16.493 -1.541 13.237 1.00 95.38 174 VAL A O 1
ATOM 1326 N N . GLY A 1 175 ? -16.692 0.304 11.967 1.00 95.62 175 GLY A N 1
ATOM 1327 C CA . GLY A 1 175 ? -15.411 0.878 12.372 1.00 95.62 175 GLY A CA 1
ATOM 1328 C C . GLY A 1 175 ? -15.371 1.271 13.849 1.00 95.62 175 GLY A C 1
ATOM 1329 O O . GLY A 1 175 ? -14.393 0.961 14.525 1.00 95.62 175 GLY A O 1
ATOM 1330 N N . LEU A 1 176 ? -16.445 1.854 14.392 1.00 95.12 176 LEU A N 1
ATOM 1331 C CA . LEU A 1 176 ? -16.528 2.176 15.820 1.00 95.12 176 LEU A CA 1
ATOM 1332 C C . LEU A 1 176 ? -16.443 0.919 16.695 1.00 95.12 176 LEU A C 1
ATOM 1334 O O . LEU A 1 176 ? -15.696 0.890 17.673 1.00 95.12 176 LEU A O 1
ATOM 1338 N N . LYS A 1 177 ? -17.163 -0.146 16.318 1.00 96.31 177 LYS A N 1
ATOM 1339 C CA . LYS A 1 177 ? -17.084 -1.440 17.007 1.00 96.31 177 LYS A CA 1
ATOM 1340 C C . LYS A 1 177 ? -15.672 -2.024 16.942 1.00 96.31 177 LYS A C 1
ATOM 1342 O O . LYS A 1 177 ? -15.179 -2.527 17.946 1.00 96.31 177 LYS A O 1
ATOM 1347 N N . ALA A 1 178 ? -15.021 -1.950 15.783 1.00 96.06 178 ALA A N 1
ATOM 1348 C CA . ALA A 1 178 ? -13.656 -2.438 15.615 1.00 96.06 178 ALA A CA 1
ATOM 1349 C C . ALA A 1 178 ? -12.661 -1.679 16.501 1.00 96.06 178 ALA A C 1
ATOM 1351 O O . ALA A 1 178 ? -11.822 -2.306 17.141 1.00 96.06 178 ALA A O 1
ATOM 1352 N N . LEU A 1 179 ? -12.780 -0.352 16.587 1.00 94.25 179 LEU A N 1
ATOM 1353 C CA . LEU A 1 179 ? -11.937 0.468 17.458 1.00 94.25 179 LEU A CA 1
ATOM 1354 C C . LEU A 1 179 ? -12.118 0.106 18.931 1.00 94.25 179 LEU A C 1
ATOM 1356 O O . LEU A 1 179 ? -11.127 0.016 19.638 1.00 94.25 179 LEU A O 1
ATOM 1360 N N . TYR A 1 180 ? -13.350 -0.156 19.381 1.00 93.19 180 TYR A N 1
ATOM 1361 C CA . TYR A 1 180 ? -13.618 -0.586 20.758 1.00 93.19 180 TYR A CA 1
ATOM 1362 C C . TYR A 1 180 ? -12.951 -1.925 21.112 1.00 93.19 180 TYR A C 1
ATOM 1364 O O . TYR A 1 180 ? -12.480 -2.098 22.228 1.00 93.19 180 TYR A O 1
ATOM 1372 N N . ILE A 1 181 ? -12.892 -2.866 20.164 1.00 93.00 181 ILE A N 1
ATOM 1373 C CA . ILE A 1 181 ? -12.289 -4.194 20.376 1.00 93.00 181 ILE A CA 1
ATOM 1374 C C . ILE A 1 181 ? -10.753 -4.131 20.437 1.00 93.00 181 ILE A C 1
ATOM 1376 O O . ILE A 1 181 ? -10.138 -5.008 21.032 1.00 93.00 181 ILE A O 1
ATOM 1380 N N . ASN A 1 182 ? -10.139 -3.119 19.820 1.00 85.81 182 ASN A N 1
ATOM 1381 C CA . ASN A 1 182 ? -8.683 -2.963 19.733 1.00 85.81 182 ASN A CA 1
ATOM 1382 C C . ASN A 1 182 ? -8.121 -1.930 20.734 1.00 85.81 182 ASN A C 1
ATOM 1384 O O . ASN A 1 182 ? -7.022 -1.424 20.510 1.00 85.81 182 ASN A O 1
ATOM 1388 N N . GLN A 1 183 ? -8.880 -1.582 21.782 1.00 64.81 183 GLN A N 1
ATOM 1389 C CA . GLN A 1 183 ? -8.393 -0.761 22.902 1.00 64.81 183 GLN A CA 1
ATOM 1390 C C . GLN A 1 183 ? -7.529 -1.566 23.870 1.00 64.81 183 GLN A C 1
ATOM 1392 O O . GLN A 1 183 ? -7.812 -2.772 24.053 1.00 64.81 183 GLN A O 1
#

Secondary structure (DSSP, 8-state):
---GGGTHHHHHHHHHHSS-HHHHHHHHHHHHHHT-SSS-S---S-HHHHHHHHHHHHTT--SHHHHHHHHHHHHHHHHS-TTHHHHHHHTTHHHHHHHHHTSTTT--HHHHHHHHHHHHHHHHTT-HHHHHHTTHHHHHHHHHT---SS-HHHHHHHHHHHHHHHHHHHTSHHHHHHHHHT-

Radius of gyration: 16.28 Å; chains: 1; bounding box: 39×28×49 Å